Protein AF-A0A7C2RIV6-F1 (afdb_monomer_lite)

Structure (mmCIF, N/CA/C/O backbone):
data_AF-A0A7C2RIV6-F1
#
_entry.id   AF-A0A7C2RIV6-F1
#
loop_
_atom_site.group_PDB
_atom_site.id
_atom_site.type_symbol
_atom_site.label_atom_id
_atom_site.label_alt_id
_atom_site.label_comp_id
_atom_site.label_asym_id
_atom_site.label_entity_id
_atom_site.label_seq_id
_atom_site.pdbx_PDB_ins_code
_atom_site.Cartn_x
_atom_site.Cartn_y
_atom_site.Cartn_z
_atom_site.occupancy
_atom_site.B_iso_or_equiv
_atom_site.auth_seq_id
_atom_site.auth_comp_id
_atom_site.auth_asym_id
_atom_site.auth_atom_id
_atom_site.pdbx_PDB_model_num
ATOM 1 N N . MET A 1 1 ? 3.710 15.734 -6.784 1.00 50.31 1 MET A N 1
ATOM 2 C CA . MET A 1 1 ? 3.515 14.257 -6.756 1.00 50.31 1 MET A CA 1
ATOM 3 C C . MET A 1 1 ? 3.345 13.649 -5.347 1.00 50.31 1 MET A C 1
ATOM 5 O O . MET A 1 1 ? 3.109 12.452 -5.246 1.00 50.31 1 MET A O 1
ATOM 9 N N . THR A 1 2 ? 3.404 14.417 -4.251 1.00 58.78 2 THR A N 1
ATOM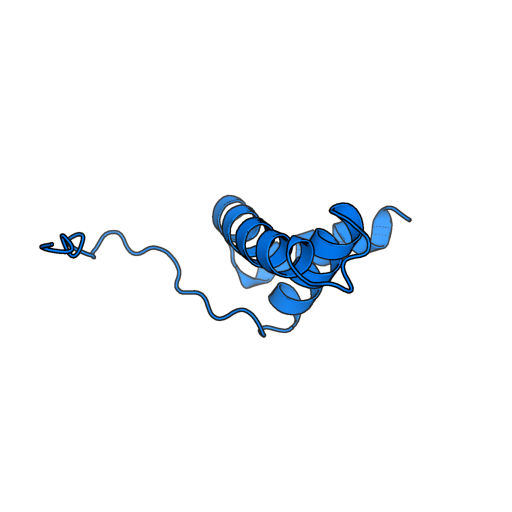 10 C CA . THR A 1 2 ? 3.390 13.894 -2.862 1.00 58.78 2 THR A CA 1
ATOM 11 C C . THR A 1 2 ? 1.995 13.653 -2.266 1.00 58.78 2 THR A C 1
ATOM 13 O O . THR A 1 2 ? 1.839 12.787 -1.407 1.00 58.78 2 THR A O 1
ATOM 16 N N . GLY A 1 3 ? 0.958 14.351 -2.745 1.00 75.31 3 GLY A N 1
ATOM 17 C CA . GLY A 1 3 ? -0.392 14.269 -2.166 1.00 75.31 3 GLY A CA 1
ATOM 18 C C . GLY A 1 3 ? -1.097 12.921 -2.354 1.00 75.31 3 GLY A C 1
ATOM 19 O O . GLY A 1 3 ? -1.793 12.460 -1.4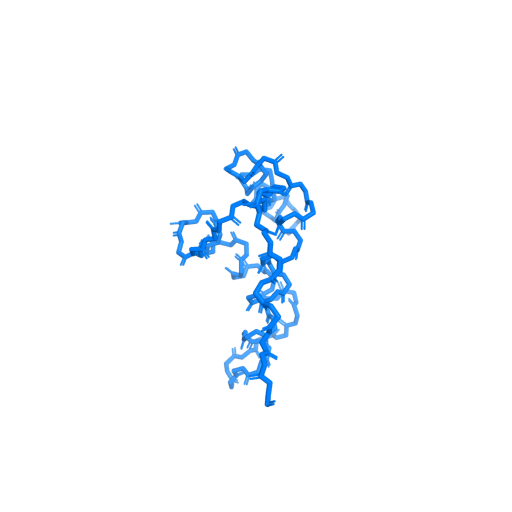54 1.00 75.31 3 GLY A O 1
ATOM 20 N N . LEU A 1 4 ? -0.892 12.251 -3.493 1.00 84.12 4 LEU A N 1
ATOM 21 C CA . LEU A 1 4 ? -1.596 11.000 -3.802 1.00 84.12 4 LEU A CA 1
ATOM 22 C C . LEU A 1 4 ? -1.103 9.830 -2.938 1.00 84.12 4 LEU A C 1
ATOM 24 O O . LEU A 1 4 ? -1.905 9.038 -2.452 1.00 84.12 4 LEU A O 1
ATOM 28 N N . ARG A 1 5 ? 0.208 9.762 -2.675 1.00 86.75 5 ARG A N 1
ATOM 29 C CA . ARG A 1 5 ? 0.789 8.746 -1.786 1.00 86.75 5 ARG A CA 1
ATOM 30 C C . ARG A 1 5 ? 0.339 8.941 -0.339 1.00 86.75 5 ARG A C 1
ATOM 32 O O . ARG A 1 5 ? 0.003 7.962 0.315 1.00 86.75 5 ARG A O 1
ATOM 39 N N . LYS A 1 6 ? 0.283 10.190 0.139 1.00 92.00 6 LYS A N 1
ATOM 40 C CA . LYS A 1 6 ? -0.213 10.508 1.486 1.00 92.00 6 LYS A CA 1
ATOM 41 C C . LYS A 1 6 ? -1.650 10.009 1.685 1.00 92.00 6 LYS A C 1
ATOM 43 O O . LYS A 1 6 ? -1.905 9.301 2.652 1.00 92.00 6 LYS A O 1
ATOM 48 N N . LYS A 1 7 ? -2.540 10.271 0.720 1.00 93.69 7 LYS A N 1
ATOM 49 C CA . LYS A 1 7 ? -3.930 9.785 0.753 1.00 93.69 7 LYS A CA 1
ATOM 50 C C . LYS A 1 7 ? -4.026 8.258 0.812 1.00 93.69 7 LYS A C 1
ATOM 52 O O . LYS A 1 7 ? -4.812 7.733 1.591 1.00 93.69 7 LYS A O 1
ATOM 57 N N . LEU A 1 8 ? -3.213 7.542 0.031 1.00 94.25 8 LEU A N 1
ATOM 58 C CA . LEU A 1 8 ? -3.188 6.073 0.073 1.00 94.25 8 LEU A CA 1
ATOM 59 C C . LEU A 1 8 ? -2.749 5.542 1.441 1.00 94.25 8 LEU A C 1
ATOM 61 O O . LEU A 1 8 ? -3.308 4.564 1.924 1.00 94.25 8 LEU A O 1
ATOM 65 N N . VAL A 1 9 ? -1.772 6.190 2.079 1.00 94.38 9 VAL A N 1
ATOM 66 C CA . VAL A 1 9 ? -1.334 5.816 3.429 1.00 94.38 9 VAL A CA 1
ATOM 67 C C . VAL A 1 9 ? -2.442 6.074 4.448 1.00 94.38 9 VAL A C 1
ATOM 69 O O . VAL A 1 9 ? -2.730 5.193 5.249 1.00 94.38 9 VAL A O 1
ATOM 72 N N . GLU A 1 10 ? -3.104 7.230 4.399 1.00 95.25 10 GLU A N 1
ATOM 73 C CA . GLU A 1 10 ? -4.232 7.549 5.288 1.00 95.25 10 GLU A CA 1
ATOM 74 C C . GLU A 1 10 ? -5.384 6.540 5.134 1.00 95.25 10 GLU A C 1
ATOM 76 O O . GLU A 1 10 ? -5.914 6.052 6.131 1.00 95.25 10 GLU A O 1
ATOM 81 N N . GLN A 1 11 ? -5.713 6.152 3.899 1.00 95.00 11 GLN A N 1
ATOM 82 C CA . GLN A 1 11 ? -6.724 5.126 3.612 1.00 95.00 11 GLN A CA 1
ATOM 83 C C . GLN A 1 11 ? -6.294 3.723 4.057 1.00 95.00 11 GLN A C 1
ATOM 85 O O . GLN A 1 11 ? -7.100 2.960 4.584 1.00 95.00 11 GLN A O 1
ATOM 90 N N . ALA A 1 12 ? -5.026 3.355 3.863 1.00 94.06 12 ALA A N 1
ATOM 91 C CA . ALA A 1 12 ? -4.510 2.079 4.346 1.00 94.06 12 ALA A CA 1
ATOM 92 C C . ALA A 1 12 ? -4.557 2.015 5.880 1.00 94.06 12 ALA A C 1
ATOM 94 O O . ALA A 1 12 ? -4.924 0.988 6.450 1.00 94.06 12 ALA A O 1
ATOM 95 N N . LEU A 1 13 ? -4.236 3.123 6.551 1.00 94.50 13 LEU A N 1
ATOM 96 C CA . LEU A 1 13 ? -4.302 3.227 8.004 1.00 94.50 13 LEU A CA 1
ATOM 97 C C . LEU A 1 13 ? -5.730 3.133 8.531 1.00 94.50 13 LEU A C 1
ATOM 99 O O . LEU A 1 13 ? -5.938 2.432 9.518 1.00 94.50 13 LEU A O 1
ATOM 103 N N . SER A 1 14 ? -6.706 3.767 7.876 1.00 94.12 14 SER A N 1
ATOM 104 C CA . SER A 1 14 ? -8.106 3.667 8.304 1.00 94.12 14 SER A CA 1
ATOM 105 C C . SER A 1 14 ? -8.670 2.249 8.165 1.00 94.12 14 SER A C 1
ATOM 107 O O . SER A 1 14 ? -9.496 1.850 8.979 1.00 94.12 14 SER A O 1
ATOM 109 N N . LYS A 1 15 ? -8.196 1.464 7.185 1.00 90.50 15 LYS A N 1
ATOM 110 C CA . LYS A 1 15 ? -8.619 0.067 6.983 1.00 90.50 15 LYS A CA 1
ATOM 111 C C . LYS A 1 15 ? -7.930 -0.931 7.911 1.00 90.50 15 LYS A C 1
ATOM 113 O O . LYS A 1 15 ? -8.572 -1.851 8.401 1.00 90.50 15 LYS A O 1
ATOM 118 N N . VAL A 1 16 ? -6.621 -0.785 8.109 1.00 91.62 16 VAL A N 1
ATOM 119 C CA . VAL A 1 16 ? -5.797 -1.770 8.835 1.00 91.62 16 VAL A CA 1
ATOM 120 C C . VAL A 1 16 ? -5.696 -1.444 10.329 1.00 91.62 16 VAL A C 1
ATOM 122 O O . VAL A 1 16 ? -5.442 -2.328 11.142 1.00 91.62 16 VAL A O 1
ATOM 125 N N . GLY A 1 17 ? -5.838 -0.172 10.713 1.00 90.31 17 GLY A N 1
ATOM 126 C CA . GLY A 1 17 ? -5.793 0.290 12.105 1.00 90.31 17 GLY A CA 1
ATOM 127 C C . GLY A 1 17 ? -4.399 0.315 12.750 1.00 90.31 17 GLY A C 1
ATOM 128 O O . GLY A 1 17 ? -4.227 0.915 13.807 1.00 90.31 17 GLY A O 1
ATOM 129 N N . SER A 1 18 ? -3.375 -0.282 12.127 1.00 91.19 18 SER A N 1
ATOM 130 C CA . SER A 1 18 ? -2.008 -0.337 12.666 1.00 91.19 18 SER A CA 1
ATOM 131 C C . SER A 1 18 ? -0.959 0.123 11.658 1.00 91.19 18 SER A C 1
ATOM 133 O O . SER A 1 18 ? -0.761 -0.495 10.612 1.00 91.19 18 SER A O 1
ATOM 135 N N . ARG A 1 19 ? -0.205 1.170 12.025 1.00 93.88 19 ARG A N 1
ATOM 136 C CA . ARG A 1 19 ? 0.919 1.696 11.227 1.00 93.88 19 ARG A CA 1
ATOM 137 C C . ARG A 1 19 ? 1.978 0.633 10.938 1.00 93.88 19 ARG A C 1
ATOM 139 O O . ARG A 1 19 ? 2.463 0.535 9.816 1.00 93.88 19 ARG A O 1
ATOM 146 N N . TYR A 1 20 ? 2.307 -0.191 11.931 1.00 93.50 20 TYR A N 1
ATOM 147 C CA . TYR A 1 20 ? 3.324 -1.235 11.792 1.00 93.50 20 TYR A CA 1
ATOM 148 C C . TYR A 1 20 ? 2.864 -2.370 10.878 1.00 93.50 20 TYR A C 1
ATOM 150 O O . TYR A 1 20 ? 3.649 -2.873 10.073 1.00 93.50 20 TYR A O 1
ATOM 158 N N . LEU A 1 21 ? 1.583 -2.740 10.960 1.00 92.31 21 LEU A N 1
ATOM 159 C CA . LEU A 1 21 ? 1.016 -3.763 10.089 1.00 92.31 21 LEU A CA 1
ATOM 160 C C . LEU A 1 21 ? 0.975 -3.281 8.635 1.00 92.31 21 LEU A C 1
ATOM 162 O O . LEU A 1 21 ? 1.410 -4.016 7.753 1.00 92.31 21 LEU A O 1
ATOM 166 N N . VAL A 1 22 ? 0.573 -2.027 8.393 1.00 94.94 22 VAL A N 1
ATOM 167 C CA . VAL A 1 22 ? 0.654 -1.402 7.060 1.00 94.94 22 VAL A CA 1
ATOM 168 C C . VAL A 1 22 ? 2.082 -1.464 6.518 1.00 94.94 22 VAL A C 1
ATOM 170 O O . VAL A 1 22 ? 2.283 -1.974 5.418 1.00 94.94 22 VAL A O 1
ATOM 173 N N . CYS A 1 23 ? 3.085 -1.025 7.288 1.00 95.62 23 CYS A N 1
ATOM 174 C CA . CYS A 1 23 ? 4.485 -1.084 6.855 1.00 95.62 23 CYS A CA 1
ATOM 175 C C . CYS A 1 23 ? 4.925 -2.513 6.503 1.00 95.62 23 CYS A C 1
ATOM 177 O O . CYS A 1 23 ? 5.553 -2.717 5.465 1.00 95.62 23 CYS A O 1
ATOM 179 N N . SER A 1 24 ? 4.573 -3.506 7.325 1.00 95.31 24 SER A N 1
ATOM 180 C CA . SER A 1 24 ? 4.916 -4.914 7.086 1.00 95.31 24 SER A CA 1
ATOM 181 C C . SER A 1 24 ? 4.279 -5.457 5.802 1.00 95.31 24 SER A C 1
ATOM 183 O O . SER A 1 24 ? 4.973 -6.032 4.959 1.00 95.31 24 SER A O 1
ATOM 185 N N . LEU A 1 25 ? 2.976 -5.226 5.608 1.00 95.75 25 LEU A N 1
ATOM 186 C CA . LEU A 1 25 ? 2.235 -5.681 4.428 1.00 95.75 25 LEU A CA 1
ATOM 187 C C . LEU A 1 25 ? 2.755 -5.026 3.148 1.00 95.75 25 LEU A C 1
AT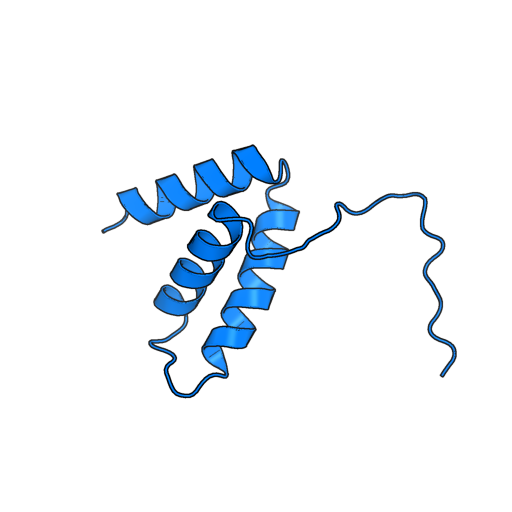OM 189 O O . LEU A 1 25 ? 3.061 -5.719 2.176 1.00 95.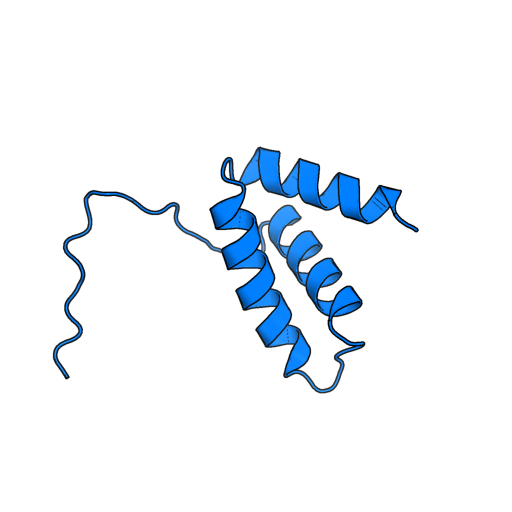75 25 LEU A O 1
ATOM 193 N N . VAL A 1 26 ? 2.915 -3.701 3.173 1.00 96.62 26 VAL A N 1
ATOM 194 C CA . VAL A 1 26 ? 3.404 -2.928 2.028 1.00 96.62 26 VAL A CA 1
ATOM 195 C C . VAL A 1 26 ? 4.827 -3.340 1.675 1.00 96.62 26 VAL A C 1
ATOM 197 O O . VAL A 1 26 ? 5.106 -3.560 0.502 1.00 96.62 26 VAL A O 1
ATOM 200 N N . SER A 1 27 ? 5.713 -3.517 2.657 1.00 96.69 27 SER A N 1
ATOM 201 C CA . SER A 1 27 ? 7.106 -3.911 2.397 1.00 96.69 27 SER A CA 1
ATOM 202 C C . SER A 1 27 ? 7.194 -5.309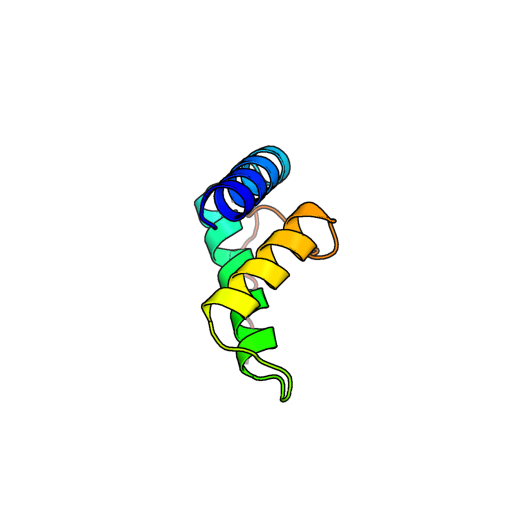 1.786 1.00 96.69 27 SER A C 1
ATOM 204 O O . SER A 1 27 ? 7.905 -5.510 0.801 1.00 96.69 27 SER A O 1
ATOM 206 N N . LYS A 1 28 ? 6.427 -6.273 2.316 1.00 96.12 28 LYS A N 1
ATOM 207 C CA . LYS A 1 28 ? 6.370 -7.635 1.764 1.00 96.12 28 LYS A CA 1
ATOM 208 C C . LYS A 1 28 ? 5.852 -7.638 0.329 1.00 96.12 28 LYS A C 1
ATOM 210 O O . LYS A 1 28 ? 6.453 -8.284 -0.527 1.00 96.12 28 LYS A O 1
ATOM 215 N N . ARG A 1 29 ? 4.773 -6.901 0.054 1.00 96.25 29 ARG A N 1
ATOM 216 C CA . ARG A 1 29 ? 4.178 -6.847 -1.285 1.00 96.25 29 ARG A CA 1
ATOM 217 C C . ARG A 1 29 ? 5.036 -6.058 -2.275 1.00 96.25 29 ARG A C 1
ATOM 219 O O . ARG A 1 29 ? 5.227 -6.505 -3.400 1.00 96.25 29 ARG A O 1
ATOM 226 N N . ALA A 1 30 ? 5.639 -4.952 -1.851 1.00 96.88 30 ALA A N 1
ATOM 227 C CA . ALA A 1 30 ? 6.585 -4.196 -2.668 1.00 96.88 30 ALA A CA 1
ATOM 228 C C . ALA A 1 30 ? 7.810 -5.044 -3.044 1.00 96.88 30 ALA A C 1
ATOM 230 O O . ALA A 1 30 ? 8.249 -5.008 -4.188 1.00 96.88 30 ALA A O 1
ATOM 231 N N . ASN A 1 31 ? 8.323 -5.871 -2.127 1.00 96.94 31 ASN A N 1
ATOM 232 C CA . ASN A 1 31 ? 9.422 -6.790 -2.429 1.00 96.94 31 ASN A CA 1
ATOM 233 C C . ASN A 1 31 ? 9.046 -7.839 -3.493 1.00 96.94 31 ASN A C 1
ATOM 235 O O . ASN A 1 31 ? 9.892 -8.226 -4.294 1.00 96.94 31 ASN A O 1
ATOM 239 N N . GLN A 1 32 ? 7.781 -8.275 -3.547 1.00 95.62 32 GLN A N 1
ATOM 240 C CA . GLN A 1 32 ? 7.303 -9.152 -4.625 1.00 95.62 32 GLN A CA 1
ATOM 241 C C . GLN A 1 32 ? 7.345 -8.436 -5.980 1.00 95.62 32 GLN A C 1
ATOM 243 O O . GLN A 1 32 ? 7.837 -9.010 -6.946 1.00 95.62 32 GLN A O 1
ATOM 248 N N . TYR A 1 33 ? 6.916 -7.171 -6.037 1.00 96.50 33 TYR A N 1
ATOM 249 C CA . TYR A 1 33 ? 7.020 -6.364 -7.255 1.00 96.50 33 TYR A CA 1
ATOM 250 C C . TYR A 1 33 ? 8.459 -6.111 -7.681 1.00 96.50 33 TYR A C 1
ATOM 252 O O . TYR A 1 33 ? 8.751 -6.209 -8.863 1.00 96.50 33 TYR A O 1
ATOM 260 N N . ILE A 1 34 ? 9.360 -5.819 -6.738 1.00 95.44 34 ILE A N 1
ATOM 261 C CA . ILE A 1 34 ? 10.773 -5.543 -7.039 1.00 95.44 34 ILE A CA 1
ATOM 262 C C . ILE A 1 34 ? 11.437 -6.726 -7.754 1.00 95.44 34 ILE A C 1
ATOM 264 O O . ILE A 1 34 ? 12.306 -6.517 -8.592 1.00 95.44 34 ILE A O 1
ATOM 268 N N . ARG A 1 35 ? 11.016 -7.953 -7.438 1.00 93.88 35 ARG A N 1
ATOM 269 C CA . ARG A 1 35 ? 11.528 -9.185 -8.052 1.00 93.88 35 ARG A CA 1
ATOM 270 C C . ARG A 1 35 ? 10.883 -9.512 -9.403 1.00 93.88 35 ARG A C 1
ATOM 272 O O . ARG A 1 35 ? 11.337 -10.443 -10.058 1.00 93.88 35 ARG A O 1
ATOM 279 N N . HIS A 1 36 ? 9.830 -8.798 -9.800 1.00 92.31 36 HIS A N 1
ATOM 280 C CA . HIS A 1 36 ? 9.162 -8.990 -11.084 1.00 92.31 36 HIS A CA 1
ATOM 281 C C . HIS A 1 36 ? 9.910 -8.246 -12.200 1.00 92.31 36 HIS A C 1
ATOM 283 O O . HIS A 1 36 ? 10.453 -7.166 -11.964 1.00 92.31 36 HIS A O 1
ATOM 289 N N . SER A 1 37 ? 9.895 -8.786 -13.423 1.00 88.56 37 SER A N 1
ATOM 290 C CA . SER A 1 37 ? 10.551 -8.187 -14.603 1.00 88.56 37 SER A CA 1
ATOM 291 C C . SER A 1 37 ? 10.071 -6.768 -14.909 1.00 88.56 37 SER A C 1
ATOM 293 O O . SER A 1 37 ? 10.835 -5.939 -15.387 1.00 88.56 37 SER A O 1
ATOM 295 N N . ASP A 1 38 ? 8.812 -6.484 -14.581 1.00 90.06 38 ASP A N 1
ATOM 296 C CA . ASP A 1 38 ? 8.128 -5.230 -14.924 1.00 90.06 38 ASP A CA 1
ATOM 297 C C . ASP A 1 38 ? 8.289 -4.154 -13.839 1.00 90.06 38 ASP A C 1
ATOM 299 O O . ASP A 1 38 ? 7.616 -3.119 -13.850 1.00 90.06 38 ASP A O 1
ATOM 303 N N . SER A 1 39 ? 9.148 -4.411 -12.852 1.00 91.81 39 SER A N 1
ATOM 304 C CA . SER A 1 39 ? 9.419 -3.481 -11.765 1.00 91.81 39 SER A CA 1
ATOM 305 C C . SER A 1 39 ? 9.986 -2.166 -12.292 1.00 91.81 39 SER A C 1
ATOM 307 O O . SER A 1 39 ? 11.053 -2.123 -12.896 1.00 91.81 39 SER A O 1
ATOM 309 N N . GLN A 1 40 ? 9.327 -1.057 -11.955 1.00 93.75 40 GLN A N 1
ATOM 310 C CA . GLN A 1 40 ? 9.841 0.298 -12.203 1.00 93.75 40 GLN A CA 1
ATOM 311 C C . GLN A 1 40 ? 10.601 0.858 -10.984 1.00 93.75 40 GLN A C 1
ATOM 313 O O . GLN A 1 40 ? 10.699 2.070 -10.786 1.00 93.75 40 GLN A O 1
ATOM 318 N N . GLY A 1 41 ? 11.095 -0.028 -10.113 1.00 94.06 41 GLY A N 1
ATOM 319 C CA . GLY A 1 41 ? 11.840 0.322 -8.908 1.00 94.06 41 GLY A CA 1
ATOM 320 C C . GLY A 1 41 ? 10.985 0.496 -7.648 1.00 94.06 41 GLY A C 1
ATOM 321 O O . GLY A 1 41 ? 9.758 0.363 -7.638 1.00 94.06 41 GLY A O 1
ATOM 322 N N . VAL A 1 42 ? 11.667 0.800 -6.539 1.00 94.50 42 VAL A N 1
ATOM 323 C CA . VAL A 1 42 ? 11.103 0.751 -5.177 1.00 94.50 42 VAL A CA 1
ATOM 324 C C . VAL A 1 42 ? 9.903 1.684 -5.005 1.00 94.50 42 VAL A C 1
ATOM 326 O O . VAL A 1 42 ? 8.877 1.287 -4.458 1.00 94.50 42 VAL A O 1
ATOM 329 N N . ALA A 1 43 ? 9.996 2.923 -5.490 1.00 93.31 43 ALA A N 1
ATOM 330 C CA . ALA A 1 43 ? 8.938 3.914 -5.300 1.00 93.31 43 ALA A CA 1
ATOM 331 C C . ALA A 1 43 ? 7.634 3.532 -6.023 1.00 93.31 43 ALA A C 1
ATOM 333 O O . ALA A 1 43 ? 6.543 3.814 -5.515 1.00 93.31 43 ALA A O 1
ATOM 334 N N . TRP A 1 44 ? 7.747 2.893 -7.191 1.00 94.69 44 TRP A N 1
ATOM 335 C CA . TRP A 1 44 ? 6.614 2.350 -7.932 1.00 94.69 44 TRP A CA 1
ATOM 336 C C . TRP A 1 44 ? 6.040 1.116 -7.229 1.00 94.69 44 TRP A C 1
ATOM 338 O O . TRP A 1 44 ? 4.836 1.070 -6.983 1.00 94.69 44 TRP A O 1
ATOM 348 N N . ALA A 1 45 ? 6.895 0.183 -6.801 1.00 96.12 45 ALA A N 1
ATOM 349 C CA . ALA A 1 45 ? 6.489 -1.031 -6.093 1.00 96.12 45 ALA A CA 1
ATOM 350 C C . ALA A 1 45 ? 5.721 -0.725 -4.795 1.00 96.12 45 ALA A C 1
ATOM 352 O O . ALA A 1 45 ? 4.678 -1.320 -4.525 1.00 96.12 45 ALA A O 1
ATOM 353 N N . VAL A 1 46 ? 6.188 0.260 -4.020 1.00 95.94 46 VAL A N 1
ATOM 354 C CA . VAL A 1 46 ? 5.498 0.737 -2.811 1.00 95.94 46 VAL A CA 1
ATOM 355 C C . VAL A 1 46 ? 4.138 1.351 -3.149 1.00 95.94 46 VAL A C 1
ATOM 357 O O . VAL A 1 46 ? 3.165 1.111 -2.436 1.00 95.94 46 VAL A O 1
ATOM 360 N N . ASN A 1 47 ? 4.032 2.110 -4.245 1.00 95.44 47 ASN A N 1
ATOM 361 C CA . ASN A 1 47 ? 2.753 2.678 -4.676 1.00 95.44 47 ASN A CA 1
ATOM 362 C C . ASN A 1 47 ? 1.747 1.593 -5.076 1.00 95.44 47 ASN A C 1
ATOM 364 O O . ASN A 1 47 ? 0.579 1.702 -4.710 1.00 95.44 47 ASN A O 1
ATOM 368 N N . GLN A 1 48 ? 2.183 0.562 -5.805 1.00 95.56 48 GLN A N 1
ATOM 369 C CA . GLN A 1 48 ? 1.309 -0.551 -6.183 1.00 95.56 48 GLN A CA 1
ATOM 370 C C . GLN A 1 48 ? 0.863 -1.345 -4.957 1.00 95.56 48 GLN A C 1
ATOM 372 O O . GLN A 1 48 ? -0.328 -1.581 -4.780 1.00 95.56 48 GLN A O 1
ATOM 377 N N . ALA A 1 49 ? 1.790 -1.656 -4.049 1.00 96.19 49 ALA A N 1
ATOM 378 C CA . ALA A 1 49 ? 1.470 -2.338 -2.800 1.00 96.19 49 ALA A CA 1
ATOM 379 C C . ALA A 1 49 ? 0.460 -1.555 -1.938 1.00 96.19 49 ALA A C 1
ATOM 381 O O . ALA A 1 49 ? -0.468 -2.146 -1.392 1.00 96.19 49 ALA A O 1
ATOM 382 N N . LEU A 1 50 ? 0.600 -0.227 -1.841 1.00 96.44 50 LEU A N 1
ATOM 383 C CA . LEU A 1 50 ? -0.371 0.623 -1.144 1.00 96.44 50 LEU A CA 1
ATOM 384 C C . LEU A 1 50 ? -1.749 0.610 -1.817 1.00 96.44 50 LEU A C 1
ATOM 386 O O . LEU A 1 50 ? -2.754 0.527 -1.116 1.00 96.44 50 LEU A O 1
ATOM 390 N N . ARG A 1 51 ? -1.807 0.672 -3.153 1.00 96.31 51 ARG A N 1
ATOM 391 C CA . ARG A 1 51 ? -3.072 0.585 -3.901 1.00 96.31 51 ARG A CA 1
ATOM 392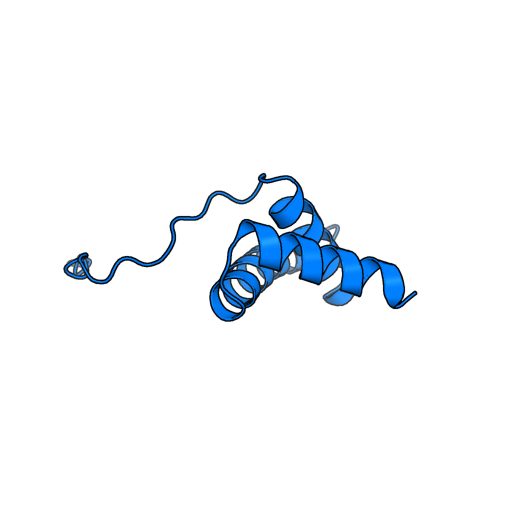 C C . ARG A 1 51 ? -3.764 -0.746 -3.658 1.00 96.31 51 ARG A C 1
ATOM 394 O O . ARG A 1 51 ? -4.917 -0.755 -3.262 1.00 96.31 51 ARG A O 1
ATOM 401 N N . GLU A 1 52 ? -3.047 -1.857 -3.789 1.00 96.62 52 GLU A N 1
ATOM 402 C CA . GLU A 1 52 ? -3.621 -3.182 -3.552 1.00 96.62 52 GLU A CA 1
ATOM 403 C C . GLU A 1 52 ? -4.074 -3.396 -2.104 1.00 96.62 52 GLU A C 1
ATOM 405 O O . GLU A 1 52 ? -5.064 -4.092 -1.867 1.00 96.62 52 GLU A O 1
ATOM 410 N N . LEU A 1 53 ? -3.372 -2.801 -1.133 1.00 95.50 53 LEU A N 1
ATOM 411 C CA . LEU A 1 53 ? -3.800 -2.815 0.264 1.00 95.50 53 LEU A CA 1
ATOM 412 C C . LEU A 1 53 ? -5.117 -2.053 0.441 1.00 95.50 53 LEU A C 1
ATOM 414 O O . LEU A 1 53 ? -6.044 -2.566 1.068 1.00 95.50 53 LEU A O 1
ATOM 418 N N . VAL A 1 54 ? -5.214 -0.852 -0.135 1.00 95.62 54 VAL A N 1
ATOM 419 C CA . VAL A 1 54 ? -6.445 -0.051 -0.119 1.00 95.62 54 VAL A CA 1
ATOM 420 C C . VAL A 1 54 ? -7.568 -0.767 -0.869 1.00 95.62 54 VAL A C 1
ATOM 422 O O . VAL A 1 54 ? -8.691 -0.775 -0.381 1.00 95.62 54 VAL A O 1
ATOM 425 N N . ASP A 1 55 ? -7.290 -1.443 -1.977 1.00 95.75 55 ASP A N 1
ATOM 426 C CA . ASP A 1 55 ? -8.285 -2.187 -2.758 1.00 95.75 55 ASP A CA 1
ATOM 427 C C . ASP A 1 55 ? -8.712 -3.510 -2.093 1.00 95.75 55 ASP A C 1
ATOM 429 O O . ASP A 1 55 ? -9.574 -4.215 -2.614 1.00 95.75 55 ASP A O 1
ATOM 433 N N . GLY A 1 56 ? -8.117 -3.881 -0.952 1.00 93.19 56 GLY A N 1
ATOM 434 C CA . GLY A 1 56 ? -8.433 -5.127 -0.245 1.00 93.19 56 GLY A CA 1
ATOM 435 C C . GLY A 1 56 ? -7.923 -6.391 -0.947 1.00 93.19 56 GLY A C 1
ATOM 436 O O . GLY A 1 56 ? -8.346 -7.496 -0.613 1.00 93.19 56 GLY A O 1
ATOM 437 N N . ARG A 1 57 ? -6.995 -6.257 -1.903 1.00 94.88 57 ARG A N 1
ATOM 438 C CA . ARG A 1 57 ? -6.386 -7.390 -2.623 1.00 94.88 57 ARG A CA 1
ATOM 439 C C . ARG A 1 57 ? -5.334 -8.119 -1.787 1.00 94.88 57 ARG A C 1
ATOM 441 O O . ARG A 1 57 ? -5.011 -9.272 -2.068 1.00 94.88 57 ARG A O 1
ATOM 448 N N . ILE A 1 58 ? -4.818 -7.471 -0.741 1.00 92.69 58 ILE A N 1
ATOM 449 C CA . ILE A 1 58 ? -3.875 -8.070 0.206 1.00 92.69 58 ILE A CA 1
ATOM 450 C C . ILE A 1 58 ? -4.645 -8.675 1.382 1.00 92.69 58 ILE A C 1
ATOM 452 O O . ILE A 1 58 ? -5.036 -7.979 2.325 1.00 92.69 58 ILE A O 1
ATOM 456 N N . ARG A 1 59 ? -4.815 -10.001 1.351 1.00 89.56 59 ARG A N 1
ATOM 457 C CA . ARG A 1 59 ? -5.327 -10.759 2.499 1.00 89.56 59 ARG A CA 1
ATOM 458 C C . ARG A 1 59 ? -4.315 -10.696 3.639 1.00 89.56 59 ARG A C 1
ATOM 460 O O . ARG A 1 59 ? -3.141 -11.010 3.452 1.00 89.56 59 ARG A O 1
ATOM 467 N N . HIS A 1 60 ? -4.775 -10.300 4.815 1.00 88.19 60 HIS A N 1
ATOM 468 C CA . HIS A 1 60 ? -3.969 -10.270 6.025 1.00 88.19 60 HIS A CA 1
ATOM 469 C C . HIS A 1 60 ? -4.848 -10.557 7.235 1.00 88.19 60 HIS A C 1
ATOM 471 O O . HIS A 1 60 ? -6.040 -10.262 7.228 1.00 88.19 60 HIS A O 1
ATOM 477 N N . GLN A 1 61 ? -4.240 -11.123 8.271 1.00 84.00 61 GLN A N 1
ATOM 478 C CA . GLN A 1 61 ? -4.875 -11.309 9.563 1.00 84.00 61 GLN A CA 1
ATOM 479 C C . GLN A 1 61 ? -4.137 -10.432 10.577 1.00 84.00 61 GLN A C 1
ATOM 481 O O . GLN A 1 61 ? -2.899 -10.436 10.583 1.00 84.00 61 GLN A O 1
ATOM 486 N N . PRO A 1 62 ? -4.850 -9.647 11.400 1.00 78.31 62 PRO A N 1
ATOM 487 C CA . PRO A 1 62 ? -4.210 -8.915 12.476 1.00 78.31 62 PRO A CA 1
ATOM 488 C C . PRO A 1 62 ? -3.542 -9.908 13.440 1.00 78.31 62 PRO A C 1
ATOM 490 O O . PRO A 1 62 ? -4.099 -10.977 13.700 1.00 78.31 62 PRO A O 1
ATOM 493 N N . PRO A 1 63 ? -2.342 -9.591 13.953 1.00 73.19 63 PRO A N 1
ATOM 494 C CA . PRO A 1 63 ? -1.662 -10.465 14.895 1.00 73.19 63 PRO A CA 1
ATOM 495 C C . PRO A 1 63 ? -2.504 -10.603 16.168 1.00 73.19 63 PRO A C 1
ATOM 497 O O . PRO A 1 63 ? -2.838 -9.609 16.810 1.00 73.19 63 PRO A O 1
ATOM 500 N N . THR A 1 64 ? -2.844 -11.836 16.534 1.00 76.00 64 THR A N 1
ATOM 501 C CA . THR A 1 64 ? -3.527 -12.161 17.789 1.00 76.00 64 THR A CA 1
ATOM 502 C C . THR A 1 64 ? -2.514 -12.689 18.798 1.00 76.00 64 THR A C 1
ATOM 504 O O . THR A 1 64 ? -1.724 -13.573 18.473 1.00 76.00 64 THR A O 1
ATOM 507 N N . LEU A 1 65 ? -2.559 -12.195 20.038 1.00 69.06 65 LEU A N 1
ATOM 508 C CA . LEU A 1 65 ? -1.693 -12.664 21.132 1.00 69.06 65 LEU A CA 1
ATOM 509 C C . LEU A 1 65 ? -1.941 -14.138 21.516 1.00 69.06 65 LEU A C 1
ATOM 511 O O . LEU A 1 65 ? -1.121 -14.740 22.198 1.00 69.06 65 LEU A O 1
ATOM 515 N N . SER A 1 66 ? -3.054 -14.726 21.072 1.00 58.75 66 SER A N 1
ATOM 516 C CA . SER A 1 66 ? -3.518 -16.070 21.435 1.00 58.75 66 SER A CA 1
ATOM 517 C C . SER A 1 66 ? -2.942 -17.217 20.594 1.00 58.75 66 SER A C 1
ATOM 519 O O . SER A 1 66 ? -3.316 -18.368 20.799 1.00 58.75 66 SER A O 1
ATOM 521 N N . GLY A 1 67 ? -2.038 -16.947 19.653 1.00 56.59 67 GLY A N 1
ATOM 522 C CA . GLY A 1 67 ? -1.402 -18.002 18.868 1.00 56.59 67 GLY A CA 1
ATOM 523 C C . GLY A 1 67 ? -0.151 -18.521 19.562 1.00 56.59 67 GLY A C 1
ATOM 524 O O . GLY A 1 67 ? 0.890 -17.871 19.491 1.00 56.59 67 GLY A O 1
ATOM 525 N N . THR A 1 68 ? -0.212 -19.706 20.175 1.00 59.53 68 THR A N 1
ATOM 526 C CA . THR A 1 68 ? 0.998 -20.507 20.406 1.00 59.53 68 THR A CA 1
ATOM 527 C C . THR A 1 68 ? 1.772 -20.529 19.084 1.00 59.53 68 THR A C 1
ATOM 529 O O . THR A 1 68 ? 1.183 -20.911 18.066 1.00 59.53 68 THR A O 1
ATOM 532 N N . PRO A 1 69 ? 3.037 -20.071 19.029 1.00 60.47 69 PRO A N 1
ATOM 533 C CA . PRO A 1 69 ? 3.787 -20.118 17.787 1.00 60.47 69 PRO A CA 1
ATOM 534 C C . PRO A 1 69 ? 3.815 -21.580 17.360 1.00 60.47 69 PRO A C 1
ATOM 536 O O . PRO A 1 69 ? 4.321 -22.424 18.101 1.00 60.47 69 PRO A O 1
ATOM 539 N N . SER A 1 70 ? 3.227 -21.894 16.200 1.00 56.88 70 SER A N 1
ATOM 540 C CA . SER A 1 70 ? 3.426 -23.195 15.570 1.00 56.88 70 SER A CA 1
ATOM 541 C C . SER A 1 70 ? 4.916 -23.298 15.300 1.00 56.88 70 SER A C 1
ATOM 543 O O . SER A 1 70 ? 5.433 -22.754 14.325 1.00 56.88 70 SER A O 1
ATOM 545 N N . ARG A 1 71 ? 5.620 -23.916 16.248 1.00 59.16 71 ARG A N 1
ATOM 546 C CA . ARG A 1 71 ? 7.004 -24.322 16.116 1.00 59.16 71 ARG A CA 1
ATOM 547 C C . ARG A 1 71 ? 7.000 -25.260 14.926 1.00 59.16 71 ARG A C 1
ATOM 549 O O . ARG A 1 71 ? 6.538 -26.388 15.038 1.00 59.16 71 ARG A O 1
ATOM 556 N N . MET A 1 72 ? 7.413 -24.740 13.778 1.00 57.84 72 MET A N 1
ATOM 557 C CA . MET A 1 72 ? 7.586 -25.508 12.558 1.00 57.84 72 MET A CA 1
ATOM 558 C C . MET A 1 72 ? 8.681 -26.526 12.877 1.00 57.84 72 MET A C 1
ATOM 560 O O . MET A 1 72 ? 9.866 -26.197 12.867 1.00 57.84 72 MET A O 1
ATOM 564 N N . THR A 1 73 ? 8.274 -27.714 13.323 1.00 47.66 73 THR A N 1
ATOM 565 C CA . THR A 1 73 ? 9.160 -28.857 13.509 1.00 47.66 73 THR A CA 1
ATOM 566 C C . THR A 1 73 ? 9.691 -29.192 12.130 1.00 47.66 73 THR A C 1
ATOM 568 O O . THR A 1 73 ? 8.922 -29.554 11.238 1.00 47.66 73 THR A O 1
ATOM 571 N N . ARG A 1 74 ? 10.982 -28.938 11.950 1.00 52.31 74 ARG A N 1
ATOM 572 C CA . ARG A 1 74 ? 11.739 -29.366 10.786 1.00 52.31 74 ARG A CA 1
ATOM 573 C C . ARG A 1 74 ? 12.241 -30.779 11.021 1.00 52.31 74 ARG A C 1
ATOM 575 O O . ARG A 1 74 ? 12.571 -31.066 12.194 1.00 52.31 74 ARG A O 1
#

Foldseek 3Di:
DPVVVVVLLVLLCVVPVDPVVLVVQLVVQLVVLVPDPPRPDNVVSSVVSSVCSSVVVRDDDDDDPPDPPPPPDD

Secondary structure (DSSP, 8-state):
-HHHHHHHHHHHHHHH--HHHHHHHHHHHHHHHHTSTT---HHHHHHHHHHHHHTT-S---PPPTT--------

pLDDT: mean 86.83, std 14.03, range [47.66, 96.94]

Sequence (74 aa):
MTGLRKKLVEQALSKVGSRYLVCSLVSKRANQYIRHSDSQGVAWAVNQALRELVDGRIRHQPPTLSGTPSRMTR

Radius of gyration: 14.3 Å; chains: 1; bounding box: 20×44×36 Å